Protein AF-A0A7U4THY3-F1 (afdb_monomer_lite)

Organism: Desulfofervidus auxilii (NCBI:txid1621989)

Foldseek 3Di:
DDQFKKKWFKKQAAPVCVVVLVVLVKAFADQDPVRNMGTGIIATPSSVVVCVVCPVNMDIDIDTDSPPPDD

Sequence (71 aa):
MSRKIYYEGWIIADYEDKEFLEKLGIRLGKYNEETTSFENCEVSLEALEKLDPYWGRFYWGLWPSESSVSS

Radius of gyration: 12.19 Å; chains: 1; bounding box: 24×23×37 Å

pLDDT: mean 90.14, std 15.38, range [42.09, 98.56]

Secondary structure (DSSP, 8-state):
-PPPPEEEEEEE--GGGHHHHHHTT-B--EEETTTTEEEEEEEEHHHHHHHGGGBTTBEEEEEEE------

Structure (mmCIF, N/CA/C/O backbone):
data_AF-A0A7U4THY3-F1
#
_entry.id   AF-A0A7U4THY3-F1
#
loop_
_atom_site.group_PDB
_atom_site.id
_atom_site.type_symbol
_atom_site.label_atom_id
_atom_site.label_alt_id
_atom_site.label_comp_id
_atom_site.label_asym_id
_atom_site.label_entity_id
_atom_site.label_seq_id
_atom_site.pdbx_PDB_ins_code
_atom_site.Cartn_x
_atom_site.Cartn_y
_atom_site.Cartn_z
_atom_site.occupancy
_atom_site.B_iso_or_equiv
_atom_site.auth_seq_id
_atom_site.auth_comp_id
_atom_site.auth_asym_id
_atom_site.auth_atom_id
_atom_site.pdbx_PDB_model_num
ATOM 1 N N . MET A 1 1 ? -7.271 7.664 26.267 1.00 48.03 1 MET A N 1
ATOM 2 C CA . MET A 1 1 ? -6.946 7.980 24.860 1.00 48.03 1 MET A CA 1
ATOM 3 C C . MET A 1 1 ? -6.915 6.665 24.103 1.00 48.03 1 MET A C 1
ATOM 5 O O . MET A 1 1 ? -6.165 5.786 24.508 1.00 48.03 1 MET A O 1
ATOM 9 N N . SER A 1 2 ? -7.774 6.477 23.102 1.00 55.16 2 SER A N 1
ATOM 10 C CA . SER A 1 2 ? -7.764 5.257 22.286 1.00 55.16 2 SER A CA 1
ATOM 11 C C . SER A 1 2 ? -6.484 5.232 21.455 1.00 55.16 2 SER A C 1
ATOM 13 O O . SER A 1 2 ? -6.202 6.200 20.748 1.00 55.16 2 SER A O 1
ATOM 15 N N . ARG A 1 3 ? -5.693 4.160 21.560 1.00 61.16 3 ARG A N 1
ATOM 16 C CA . ARG A 1 3 ? -4.559 3.939 20.655 1.00 61.16 3 ARG A CA 1
ATOM 17 C C . ARG A 1 3 ? -5.127 3.829 19.241 1.00 61.16 3 ARG A C 1
ATOM 19 O O . ARG A 1 3 ? -6.007 3.003 19.007 1.00 61.16 3 ARG A O 1
ATOM 26 N N . LYS A 1 4 ? -4.686 4.690 18.324 1.00 67.75 4 LYS A N 1
ATOM 27 C CA . LYS A 1 4 ? -4.997 4.507 16.905 1.00 67.75 4 LYS A CA 1
ATOM 28 C C . LYS A 1 4 ? -4.140 3.349 16.410 1.00 67.75 4 LYS A C 1
ATOM 30 O O . LYS A 1 4 ? -2.925 3.396 16.564 1.00 67.75 4 LYS A O 1
ATOM 35 N N . ILE A 1 5 ? -4.787 2.310 15.893 1.00 79.44 5 ILE A N 1
ATOM 36 C CA . ILE A 1 5 ? -4.100 1.184 15.266 1.00 79.44 5 ILE A CA 1
ATOM 37 C C . ILE A 1 5 ? -3.679 1.642 13.871 1.00 79.44 5 ILE A C 1
ATOM 39 O O . ILE A 1 5 ? -4.519 2.110 13.093 1.00 79.44 5 ILE A O 1
ATOM 43 N N . TYR A 1 6 ? -2.389 1.519 13.586 1.00 89.31 6 TYR A N 1
ATOM 44 C CA . TYR A 1 6 ? -1.819 1.715 12.262 1.00 89.31 6 TYR A CA 1
ATOM 45 C C . TYR A 1 6 ? -1.164 0.424 11.803 1.00 89.31 6 TYR A C 1
ATOM 47 O O . TYR A 1 6 ? -0.811 -0.437 12.611 1.00 89.31 6 TYR A O 1
ATOM 55 N N . TYR A 1 7 ? -1.023 0.308 10.495 1.00 94.69 7 TYR A N 1
ATOM 56 C CA . TYR A 1 7 ? -0.333 -0.772 9.834 1.00 94.69 7 TYR A CA 1
ATOM 57 C C . TYR A 1 7 ? 0.790 -0.187 8.998 1.00 94.69 7 TYR A C 1
ATOM 59 O O . TYR A 1 7 ? 0.619 0.856 8.365 1.00 94.69 7 TYR A O 1
ATOM 67 N N . GLU A 1 8 ? 1.920 -0.872 8.989 1.00 95.94 8 GLU A N 1
ATOM 68 C CA . GLU A 1 8 ? 3.066 -0.513 8.170 1.00 95.94 8 GLU A CA 1
ATOM 69 C C . GLU A 1 8 ? 3.453 -1.678 7.269 1.00 95.94 8 GLU A C 1
ATOM 71 O O . GLU A 1 8 ? 3.210 -2.837 7.612 1.00 95.94 8 GLU A O 1
ATOM 76 N N . GLY A 1 9 ? 4.050 -1.373 6.120 1.00 96.69 9 GLY A N 1
ATOM 77 C CA . GLY A 1 9 ? 4.654 -2.381 5.260 1.00 96.69 9 GLY A CA 1
ATOM 78 C C . GLY A 1 9 ? 4.707 -1.975 3.801 1.00 96.69 9 GLY A C 1
ATOM 79 O O . GLY A 1 9 ? 5.116 -0.857 3.491 1.00 96.69 9 GLY A O 1
ATOM 80 N N . TRP A 1 10 ? 4.336 -2.881 2.904 1.00 98.06 10 TRP A N 1
ATOM 81 C CA . TRP A 1 10 ? 4.441 -2.658 1.464 1.00 98.06 10 TRP A CA 1
ATOM 82 C C . TRP A 1 10 ? 3.136 -2.952 0.734 1.00 98.06 10 TRP A C 1
ATOM 84 O O . TRP A 1 10 ? 2.326 -3.774 1.171 1.00 98.06 10 TRP A O 1
ATOM 94 N N . ILE A 1 11 ? 2.956 -2.281 -0.402 1.00 98.38 11 ILE A N 1
ATOM 95 C CA . ILE A 1 11 ? 1.836 -2.483 -1.324 1.00 98.38 11 ILE A CA 1
ATOM 96 C C . ILE A 1 11 ? 2.415 -2.644 -2.731 1.00 98.38 11 ILE A C 1
ATOM 98 O O . ILE A 1 11 ? 3.042 -1.722 -3.246 1.00 98.38 11 ILE A O 1
ATOM 102 N N . ILE A 1 12 ? 2.211 -3.807 -3.347 1.00 98.31 12 ILE A N 1
ATOM 103 C CA . ILE A 1 12 ? 2.482 -4.050 -4.768 1.00 98.31 12 ILE A CA 1
ATOM 104 C C . ILE A 1 12 ? 1.391 -3.349 -5.575 1.00 98.31 12 ILE A C 1
ATOM 106 O O . ILE A 1 12 ? 0.207 -3.686 -5.458 1.00 98.31 12 ILE A O 1
ATOM 110 N N . ALA A 1 13 ? 1.810 -2.363 -6.357 1.00 97.62 13 ALA A N 1
ATOM 111 C CA . ALA A 1 13 ? 0.979 -1.533 -7.215 1.00 97.62 13 ALA A CA 1
ATOM 112 C C . ALA A 1 13 ? 1.878 -0.803 -8.218 1.00 9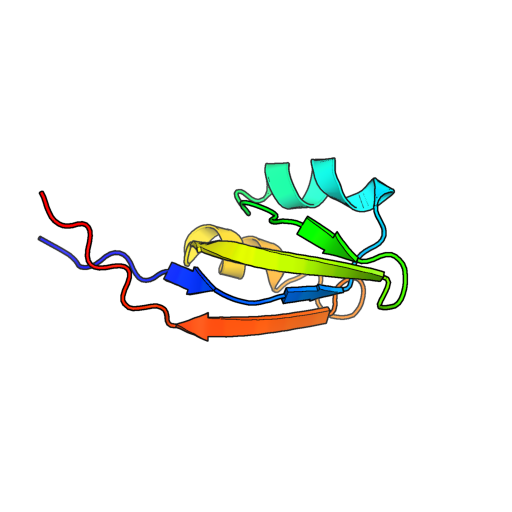7.62 13 ALA A C 1
ATOM 114 O O . ALA A 1 13 ? 3.033 -0.507 -7.901 1.00 97.62 13 ALA A O 1
ATOM 115 N N . ASP A 1 14 ? 1.347 -0.468 -9.393 1.00 97.69 14 ASP A N 1
ATOM 116 C CA . ASP A 1 14 ? 2.085 0.340 -10.359 1.00 97.69 14 ASP A CA 1
ATOM 117 C C . ASP A 1 14 ? 2.242 1.777 -9.847 1.00 97.69 14 ASP A C 1
ATOM 119 O O . ASP A 1 14 ? 1.441 2.283 -9.055 1.00 97.69 14 ASP A O 1
ATOM 123 N N . TYR A 1 15 ? 3.258 2.488 -10.344 1.00 97.50 15 TYR A N 1
ATOM 124 C CA . TYR A 1 15 ? 3.460 3.894 -9.983 1.00 97.50 15 TYR A CA 1
ATOM 125 C C . TYR A 1 15 ? 2.222 4.763 -10.281 1.00 97.50 15 TYR A C 1
ATOM 127 O O . TYR A 1 15 ? 1.924 5.708 -9.549 1.00 97.50 15 TYR A O 1
ATOM 135 N N . GLU A 1 16 ? 1.477 4.424 -11.336 1.00 97.69 16 GLU A N 1
ATOM 136 C CA . GLU A 1 16 ? 0.259 5.122 -11.768 1.00 97.69 16 GLU A CA 1
ATOM 137 C C . GLU A 1 16 ? -0.896 4.999 -10.757 1.00 97.69 16 GLU A C 1
ATOM 139 O O . GLU A 1 16 ? -1.744 5.890 -10.675 1.00 97.69 16 GLU A O 1
ATOM 144 N N . ASP A 1 17 ? -0.906 3.954 -9.923 1.00 97.88 17 ASP A N 1
ATOM 145 C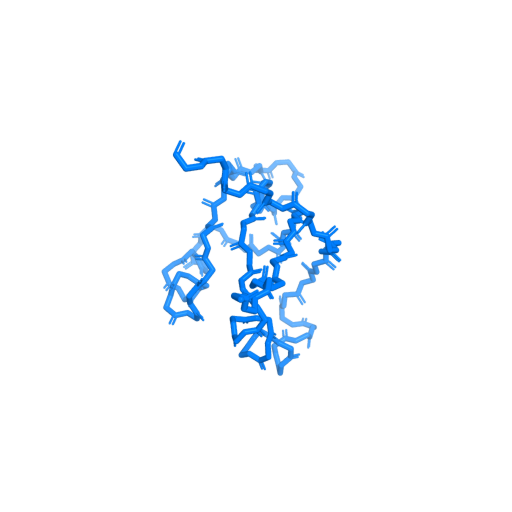 CA . ASP A 1 17 ? -1.921 3.753 -8.884 1.00 97.88 17 ASP A CA 1
ATOM 146 C C . ASP A 1 17 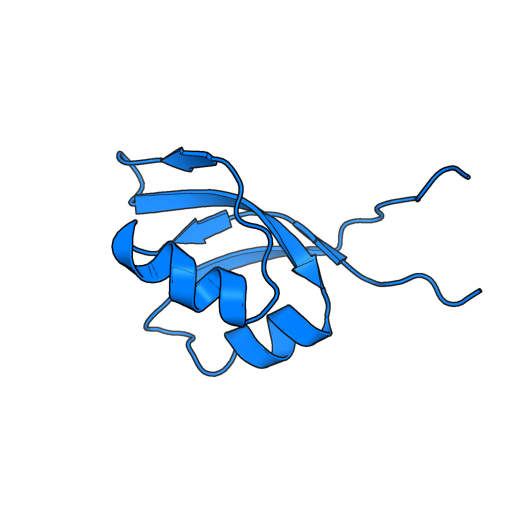? -1.700 4.638 -7.646 1.00 97.88 17 ASP A C 1
ATOM 148 O O . ASP A 1 17 ? -2.552 4.679 -6.752 1.00 97.88 17 ASP A O 1
ATOM 152 N N . LYS A 1 18 ? -0.589 5.384 -7.589 1.00 97.94 18 LYS A N 1
ATOM 153 C CA . LYS A 1 18 ? -0.228 6.250 -6.460 1.00 97.94 18 LYS A CA 1
ATOM 154 C C . LYS A 1 18 ? -1.379 7.147 -6.008 1.00 97.94 18 LYS A C 1
ATOM 156 O O . LYS A 1 18 ? -1.764 7.122 -4.842 1.00 97.94 18 LYS A O 1
ATOM 161 N N . GLU A 1 19 ? -1.936 7.932 -6.929 1.00 98.25 19 GLU A N 1
ATOM 162 C CA . GLU A 1 19 ? -2.978 8.911 -6.598 1.00 98.25 19 GLU A CA 1
ATOM 163 C C . GLU A 1 19 ? -4.251 8.217 -6.092 1.00 98.25 19 GLU A C 1
ATOM 165 O O . GLU A 1 19 ? -4.958 8.727 -5.221 1.00 98.25 19 GLU A O 1
ATOM 170 N N . PHE A 1 20 ? -4.546 7.032 -6.627 1.00 98.12 20 PHE A N 1
ATOM 171 C CA . PHE A 1 20 ? -5.673 6.227 -6.185 1.00 98.12 20 PHE A CA 1
ATOM 172 C C . PHE A 1 20 ? -5.477 5.739 -4.742 1.00 98.12 20 PHE A C 1
ATOM 174 O O . PHE A 1 20 ? -6.371 5.922 -3.915 1.00 98.12 20 PHE A O 1
ATOM 181 N N . LEU A 1 21 ? -4.309 5.180 -4.418 1.00 98.12 21 LEU A N 1
ATOM 182 C CA . LEU A 1 21 ? -3.993 4.692 -3.072 1.00 98.12 21 LEU A CA 1
ATOM 183 C C . LEU A 1 21 ? -3.959 5.838 -2.045 1.00 98.12 21 LEU A C 1
ATOM 185 O O . LEU A 1 21 ? -4.525 5.710 -0.957 1.00 98.12 21 LEU A O 1
ATOM 189 N N . GLU A 1 22 ? -3.392 6.992 -2.406 1.00 97.62 22 GLU A N 1
ATOM 190 C CA . GLU A 1 22 ? -3.398 8.193 -1.558 1.00 97.62 22 GLU A CA 1
ATOM 191 C C . GLU A 1 22 ? -4.831 8.685 -1.270 1.00 97.62 22 GLU A C 1
ATOM 193 O O . GLU A 1 22 ? -5.139 9.070 -0.139 1.00 97.62 22 GLU A O 1
ATOM 198 N N . LYS A 1 23 ? -5.753 8.592 -2.243 1.00 97.88 23 LYS A N 1
ATOM 199 C CA . LYS A 1 23 ? -7.185 8.907 -2.050 1.00 97.88 23 LYS A CA 1
ATOM 200 C C . LYS A 1 23 ? -7.897 7.959 -1.084 1.00 97.88 23 LYS A C 1
ATOM 202 O O . LYS A 1 23 ? -8.886 8.366 -0.470 1.00 97.88 23 LYS A O 1
ATOM 207 N N . LEU A 1 24 ? -7.410 6.729 -0.909 1.00 97.00 24 LEU A N 1
ATOM 208 C CA . LEU A 1 24 ? -7.919 5.819 0.125 1.00 97.00 24 LEU A CA 1
ATOM 209 C C . LEU A 1 24 ? -7.463 6.223 1.538 1.00 97.00 24 LEU A C 1
ATOM 211 O O . LEU A 1 24 ? -7.999 5.716 2.523 1.00 97.00 24 LEU A O 1
ATOM 215 N N . GLY A 1 25 ? -6.525 7.168 1.649 1.00 95.88 25 GLY A N 1
ATOM 216 C CA . GLY A 1 25 ? -5.944 7.621 2.912 1.00 95.88 25 GLY A CA 1
ATOM 217 C C . GLY A 1 25 ? -4.651 6.896 3.288 1.00 95.88 25 GLY A C 1
ATOM 218 O O . GLY A 1 25 ? -4.221 6.990 4.437 1.00 95.88 25 GLY A O 1
ATOM 219 N N . ILE A 1 26 ? -4.041 6.176 2.344 1.00 97.19 26 ILE A N 1
ATOM 220 C CA . ILE A 1 26 ? -2.753 5.504 2.526 1.00 97.19 26 ILE A CA 1
ATOM 221 C C . ILE A 1 26 ? -1.629 6.522 2.337 1.00 97.19 26 ILE A C 1
ATOM 223 O O . ILE A 1 26 ? -1.626 7.282 1.368 1.00 97.19 26 ILE A O 1
ATOM 227 N N . ARG A 1 27 ? -0.639 6.515 3.230 1.00 97.38 27 ARG A N 1
ATOM 228 C CA . ARG A 1 27 ? 0.615 7.240 3.007 1.00 97.38 27 ARG A CA 1
ATOM 229 C C . ARG A 1 27 ? 1.610 6.284 2.379 1.00 97.38 27 ARG A C 1
ATOM 231 O O . ARG A 1 27 ? 2.116 5.389 3.051 1.00 97.38 27 ARG A O 1
ATOM 238 N N . LEU A 1 28 ? 1.866 6.461 1.091 1.00 97.75 28 LEU A N 1
ATOM 239 C CA . LEU A 1 28 ? 2.844 5.649 0.378 1.00 97.75 28 LEU A CA 1
ATOM 240 C C . LEU A 1 28 ? 4.259 6.123 0.705 1.00 97.75 28 LEU A C 1
ATOM 242 O O . LEU A 1 28 ? 4.528 7.326 0.725 1.00 97.75 28 LEU A O 1
ATOM 246 N N . GLY A 1 29 ? 5.163 5.175 0.938 1.00 97.19 29 GLY A N 1
ATOM 247 C CA . GLY A 1 29 ? 6.584 5.468 1.063 1.00 97.19 29 GLY A CA 1
ATOM 248 C C . GLY A 1 29 ? 7.309 5.385 -0.284 1.00 97.19 29 GLY A C 1
ATOM 249 O O . GLY A 1 29 ? 6.809 5.832 -1.320 1.00 97.19 29 GLY A O 1
ATOM 250 N N . LYS A 1 30 ? 8.538 4.861 -0.279 1.00 97.75 30 LYS A N 1
ATOM 251 C CA . LYS A 1 30 ? 9.403 4.845 -1.466 1.00 97.75 30 LYS A CA 1
ATOM 252 C C . LYS A 1 30 ? 8.888 3.827 -2.483 1.00 97.75 30 LYS A C 1
ATOM 254 O O . LYS A 1 30 ? 8.709 2.666 -2.143 1.00 97.75 30 LYS A O 1
ATOM 259 N N . TYR A 1 31 ? 8.748 4.240 -3.738 1.00 98.50 31 TYR A N 1
ATOM 260 C CA . TYR A 1 31 ? 8.491 3.307 -4.831 1.00 98.50 31 TYR A CA 1
ATOM 261 C C . TYR A 1 31 ? 9.760 2.525 -5.205 1.00 98.50 31 TYR A C 1
ATOM 263 O O . TYR A 1 31 ? 10.841 3.112 -5.341 1.00 98.50 31 TYR A O 1
ATOM 271 N N . ASN A 1 32 ? 9.625 1.212 -5.362 1.00 97.88 32 ASN A N 1
ATOM 272 C CA . ASN A 1 32 ? 10.655 0.296 -5.824 1.00 97.88 32 ASN A CA 1
ATOM 273 C C . ASN A 1 32 ? 10.253 -0.283 -7.188 1.00 97.88 32 ASN A C 1
ATOM 275 O O . ASN A 1 32 ? 9.311 -1.066 -7.288 1.00 97.88 32 ASN A O 1
ATOM 279 N N . GLU A 1 33 ? 10.985 0.099 -8.236 1.00 97.00 33 GLU A N 1
ATOM 280 C CA . GLU A 1 33 ? 10.729 -0.344 -9.612 1.00 97.00 33 GLU A CA 1
ATOM 281 C C . GLU A 1 33 ? 11.033 -1.833 -9.828 1.00 97.00 33 GLU A C 1
ATOM 283 O O . GLU A 1 33 ? 10.382 -2.463 -10.656 1.00 97.00 33 GLU A O 1
ATOM 288 N N . GLU A 1 34 ? 11.976 -2.414 -9.077 1.00 96.88 34 GLU A N 1
ATOM 289 C CA . GLU A 1 34 ? 12.370 -3.823 -9.235 1.00 96.88 34 GLU A CA 1
ATOM 290 C C . GLU A 1 34 ? 11.273 -4.786 -8.768 1.00 96.88 34 GLU A C 1
ATOM 292 O O . GLU A 1 34 ? 11.118 -5.876 -9.317 1.00 96.88 34 GLU A O 1
ATOM 297 N N . THR A 1 35 ? 10.518 -4.380 -7.747 1.00 95.88 35 THR A N 1
ATOM 298 C CA . THR A 1 35 ? 9.450 -5.176 -7.128 1.00 95.88 35 THR A CA 1
ATOM 299 C C . THR A 1 35 ? 8.054 -4.648 -7.434 1.00 95.88 35 THR A C 1
ATOM 301 O O . THR A 1 35 ? 7.077 -5.265 -7.013 1.00 95.88 35 THR A O 1
ATOM 304 N N . THR A 1 36 ? 7.955 -3.527 -8.157 1.00 97.38 36 THR A N 1
ATOM 305 C CA . THR A 1 36 ? 6.690 -2.849 -8.485 1.00 97.38 36 THR A CA 1
ATOM 306 C C . THR A 1 36 ? 5.850 -2.617 -7.224 1.00 97.38 36 THR A C 1
ATOM 308 O O . THR A 1 36 ? 4.694 -3.029 -7.116 1.00 97.38 36 THR A O 1
ATOM 311 N N . SER A 1 37 ? 6.475 -2.016 -6.210 1.00 98.31 37 SER A N 1
ATOM 312 C CA . SER A 1 37 ? 5.866 -1.833 -4.891 1.00 98.31 37 SER A CA 1
ATOM 313 C C . SER A 1 37 ? 6.182 -0.481 -4.268 1.00 98.31 37 SER A C 1
ATOM 315 O O . SER A 1 37 ? 7.247 0.103 -4.464 1.00 98.31 37 SER A O 1
ATOM 317 N N . PHE A 1 38 ? 5.247 0.011 -3.462 1.00 98.56 38 PHE A N 1
ATOM 318 C CA . PHE A 1 38 ? 5.483 1.086 -2.510 1.00 98.56 38 PHE A CA 1
ATOM 319 C C . PHE A 1 38 ? 5.912 0.483 -1.171 1.00 98.56 38 PHE A C 1
ATOM 321 O O . PHE A 1 38 ? 5.162 -0.267 -0.548 1.00 98.56 38 PHE A O 1
ATOM 328 N N . GLU A 1 39 ? 7.113 0.832 -0.722 1.00 97.94 39 GLU A N 1
ATOM 329 C CA . GLU A 1 39 ? 7.735 0.373 0.522 1.00 97.94 39 GLU A CA 1
ATOM 330 C C . GLU A 1 39 ? 7.537 1.384 1.653 1.00 97.94 39 GLU A C 1
ATOM 332 O O . GLU A 1 39 ? 7.499 2.588 1.402 1.00 97.94 39 GLU A O 1
ATOM 337 N N . ASN A 1 40 ? 7.512 0.920 2.906 1.00 96.12 40 ASN A N 1
ATOM 338 C CA . ASN A 1 40 ? 7.304 1.753 4.102 1.00 96.12 40 ASN A CA 1
ATOM 339 C C . ASN A 1 40 ? 5.994 2.564 4.049 1.00 96.12 40 ASN A C 1
ATOM 341 O O . ASN A 1 40 ? 5.971 3.754 4.363 1.00 96.12 40 ASN A O 1
ATOM 345 N N . CYS A 1 41 ? 4.910 1.936 3.598 1.00 96.94 41 CYS A N 1
ATOM 346 C CA . CYS A 1 41 ? 3.578 2.528 3.614 1.00 96.94 41 CYS A CA 1
ATOM 347 C C . CYS A 1 41 ? 3.047 2.611 5.047 1.00 96.94 41 CYS A C 1
ATOM 349 O O . CYS A 1 41 ? 3.190 1.648 5.794 1.00 96.94 41 CYS A O 1
ATOM 351 N N . GLU A 1 42 ? 2.364 3.703 5.391 1.00 96.38 42 GLU A N 1
ATOM 352 C CA . GLU A 1 42 ? 1.569 3.819 6.619 1.00 96.38 42 GLU A CA 1
ATOM 353 C C . GLU A 1 42 ? 0.079 3.784 6.263 1.00 96.38 42 GLU A C 1
ATOM 355 O O . GLU A 1 42 ? -0.410 4.563 5.434 1.00 96.38 42 GLU A O 1
ATOM 360 N N . VAL A 1 43 ? -0.664 2.894 6.915 1.00 95.44 43 VAL A N 1
ATOM 361 C CA . VAL A 1 43 ? -2.077 2.633 6.633 1.00 95.44 43 VAL A CA 1
ATOM 362 C C . VAL A 1 43 ? -2.859 2.682 7.942 1.00 95.44 43 VAL A C 1
ATOM 364 O O . VAL A 1 43 ? -2.579 1.942 8.882 1.00 95.44 43 VAL A O 1
ATOM 367 N N . SER A 1 44 ? -3.849 3.569 8.044 1.00 93.44 44 SER A N 1
ATOM 368 C CA . SER A 1 44 ? -4.791 3.547 9.172 1.00 93.44 44 SER A CA 1
ATOM 369 C C . SER A 1 44 ? -5.774 2.382 9.032 1.00 93.44 44 SER A C 1
ATOM 371 O O . SER A 1 44 ? -5.984 1.885 7.928 1.00 93.44 44 SER A O 1
ATOM 373 N N . LEU A 1 45 ? -6.439 1.977 10.120 1.00 92.25 45 LEU A N 1
ATOM 374 C CA . LEU A 1 45 ? -7.504 0.965 10.036 1.00 92.25 45 LEU A CA 1
ATOM 375 C C . LEU A 1 45 ? -8.579 1.327 8.992 1.00 92.25 45 LEU A C 1
ATOM 377 O O . LEU A 1 45 ? -8.958 0.488 8.187 1.00 92.25 45 LEU A O 1
ATOM 381 N N . GLU A 1 46 ? -9.005 2.592 8.948 1.00 94.06 46 GLU A N 1
ATOM 382 C CA . GLU A 1 46 ? -9.994 3.070 7.972 1.00 94.06 46 GLU A CA 1
ATOM 383 C C . GLU A 1 46 ? -9.484 2.962 6.522 1.00 94.06 46 GLU A C 1
ATOM 385 O O . GLU A 1 46 ? -10.237 2.611 5.616 1.00 94.06 46 GLU A O 1
ATOM 390 N N . ALA A 1 47 ? -8.204 3.263 6.282 1.00 96.12 47 ALA A N 1
ATOM 391 C CA . ALA A 1 47 ? -7.604 3.128 4.957 1.00 96.12 47 ALA A CA 1
ATOM 392 C C . ALA A 1 47 ? -7.456 1.653 4.552 1.00 96.12 47 ALA A C 1
ATOM 394 O O . ALA A 1 47 ? -7.667 1.320 3.388 1.00 96.12 47 ALA A O 1
ATOM 395 N N . LEU A 1 48 ? -7.159 0.767 5.509 1.00 95.62 48 LEU A N 1
ATOM 396 C CA . LEU A 1 48 ? -7.098 -0.674 5.275 1.00 95.62 48 LEU A CA 1
ATOM 397 C C . LEU A 1 48 ? -8.473 -1.236 4.891 1.00 95.62 48 LEU A C 1
ATOM 399 O O . LEU A 1 48 ? -8.573 -1.958 3.906 1.00 95.62 48 LEU A O 1
ATOM 403 N N . GLU A 1 49 ? -9.538 -0.844 5.595 1.00 95.81 49 GLU A N 1
ATOM 404 C CA . GLU A 1 49 ? -10.920 -1.234 5.265 1.00 95.81 49 GLU A CA 1
ATOM 405 C C . GLU A 1 49 ? -11.345 -0.766 3.862 1.00 95.81 49 GLU A C 1
ATOM 407 O O . GLU A 1 49 ? -12.125 -1.437 3.188 1.00 95.81 49 GLU A O 1
ATOM 412 N N . LYS A 1 50 ? -10.816 0.372 3.393 1.00 97.69 50 LYS A N 1
ATOM 413 C CA . LYS A 1 50 ? -11.034 0.866 2.024 1.00 97.69 50 LYS A CA 1
ATOM 414 C C . LYS A 1 50 ? -10.164 0.163 0.983 1.00 97.69 50 LYS A C 1
ATOM 416 O O . LYS A 1 50 ? -10.561 0.123 -0.179 1.00 97.69 50 LYS A O 1
ATOM 421 N N . LEU A 1 51 ? -8.994 -0.343 1.371 1.00 97.25 51 LEU A N 1
ATOM 422 C CA . LEU A 1 51 ? -8.072 -1.073 0.499 1.00 97.25 51 LEU A CA 1
ATOM 423 C C . LEU A 1 51 ? -8.517 -2.527 0.285 1.00 97.25 51 LEU A C 1
ATOM 425 O O . LEU A 1 51 ? -8.405 -3.023 -0.833 1.00 97.25 51 LEU A O 1
ATOM 429 N N . ASP A 1 52 ? -9.063 -3.177 1.317 1.00 96.31 52 ASP A N 1
ATOM 430 C CA . ASP A 1 52 ? -9.449 -4.599 1.326 1.00 96.31 52 ASP A CA 1
ATOM 431 C C . ASP A 1 52 ? -10.297 -5.046 0.111 1.00 96.31 52 ASP A C 1
ATOM 433 O O . ASP A 1 52 ? -9.961 -6.057 -0.514 1.00 96.31 52 ASP A O 1
ATOM 437 N N . PRO A 1 53 ? -11.304 -4.273 -0.355 1.00 97.88 53 PRO A N 1
ATOM 438 C CA . PRO A 1 53 ? -12.089 -4.624 -1.543 1.00 97.88 53 PRO A CA 1
ATOM 439 C C . PRO A 1 53 ? -11.290 -4.696 -2.854 1.00 97.88 53 PRO A C 1
ATOM 441 O O . PRO A 1 53 ? -11.796 -5.219 -3.846 1.00 97.88 53 PRO A O 1
ATOM 444 N N . TYR A 1 54 ? -10.071 -4.151 -2.885 1.00 96.75 54 TYR A N 1
ATOM 445 C CA . TYR A 1 54 ? -9.183 -4.149 -4.048 1.00 96.75 54 TYR A CA 1
ATOM 446 C C . TYR A 1 54 ? -8.133 -5.269 -4.005 1.00 96.75 54 TYR A C 1
ATOM 448 O O . TYR A 1 54 ? -7.214 -5.274 -4.832 1.00 96.75 54 TYR A O 1
ATOM 456 N N . TRP A 1 55 ? -8.260 -6.232 -3.083 1.00 92.75 55 TRP A N 1
ATOM 457 C CA . TRP A 1 55 ? -7.425 -7.433 -3.082 1.00 92.75 55 TRP A CA 1
ATOM 458 C C . TRP A 1 55 ? -7.495 -8.146 -4.441 1.00 92.75 55 TRP A C 1
ATOM 460 O O . TRP A 1 55 ? -8.571 -8.370 -4.999 1.00 92.75 55 TRP A O 1
ATOM 470 N N . GLY A 1 56 ? -6.331 -8.479 -4.998 1.00 93.31 56 GLY A N 1
ATOM 471 C CA . GLY A 1 56 ? -6.193 -9.063 -6.336 1.00 93.31 56 GLY A CA 1
ATOM 472 C C . GLY A 1 56 ? -5.901 -8.041 -7.441 1.00 93.31 56 GLY A C 1
ATOM 473 O O . GLY A 1 56 ? -5.266 -8.411 -8.427 1.00 93.31 56 GLY A O 1
ATOM 474 N N . ARG A 1 57 ? -6.281 -6.765 -7.260 1.00 95.81 57 ARG A N 1
ATOM 475 C CA . ARG A 1 57 ? -5.683 -5.640 -8.007 1.00 95.81 57 ARG A CA 1
ATOM 476 C C . ARG A 1 57 ? -4.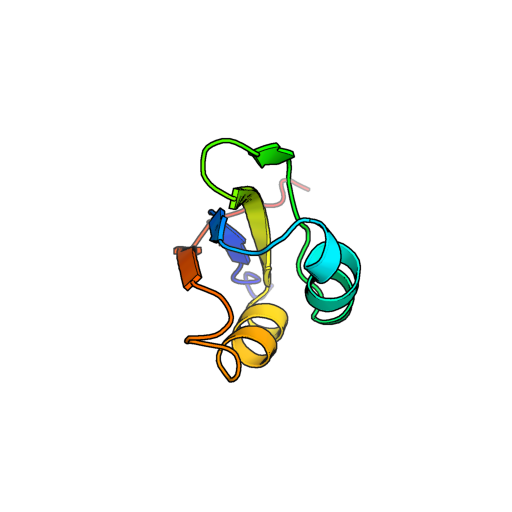395 -5.190 -7.327 1.00 95.81 57 ARG A C 1
ATOM 478 O O . ARG A 1 57 ? -3.390 -4.999 -7.997 1.00 95.81 57 ARG A O 1
ATOM 485 N N . PHE A 1 58 ? -4.443 -5.059 -6.005 1.00 97.62 58 PHE A N 1
ATOM 486 C CA . PHE A 1 58 ? -3.284 -4.782 -5.167 1.00 97.62 58 PHE A CA 1
ATOM 487 C C . PHE A 1 58 ? -3.004 -5.981 -4.270 1.00 97.62 58 PHE A C 1
ATOM 489 O O . PHE A 1 58 ? -3.927 -6.675 -3.830 1.00 97.62 58 PHE A O 1
ATOM 496 N N . TYR A 1 59 ? -1.724 -6.193 -3.985 1.00 97.44 59 TYR A N 1
ATOM 497 C CA . TYR A 1 59 ? -1.266 -7.123 -2.958 1.00 97.44 59 TYR A CA 1
ATOM 498 C C . TYR A 1 59 ? -0.474 -6.344 -1.927 1.00 97.44 59 TYR A C 1
ATOM 500 O O . TYR A 1 59 ? 0.245 -5.412 -2.274 1.00 97.44 59 TYR A O 1
ATOM 508 N N . TRP A 1 60 ? -0.587 -6.715 -0.660 1.00 97.56 60 TRP A N 1
ATOM 509 C CA . TRP A 1 60 ? 0.092 -5.986 0.399 1.00 97.56 60 TRP A CA 1
ATOM 510 C C . TRP A 1 60 ? 0.549 -6.904 1.522 1.00 97.56 60 TRP A C 1
ATOM 512 O O . TRP A 1 60 ? -0.114 -7.883 1.871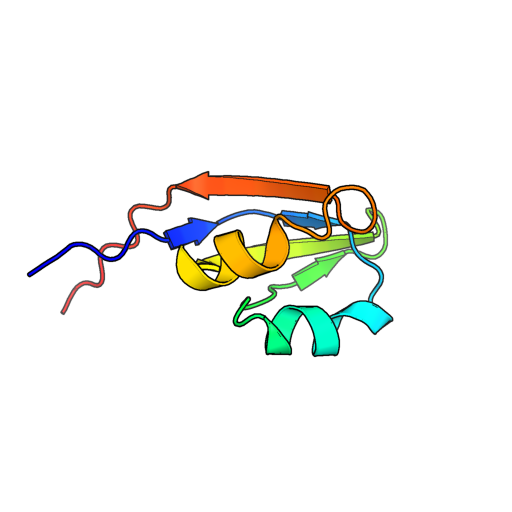 1.00 97.56 60 TRP A O 1
ATOM 522 N N . GLY A 1 61 ? 1.690 -6.553 2.102 1.00 96.44 61 GLY A N 1
ATOM 523 C CA . GLY A 1 61 ? 2.180 -7.097 3.359 1.00 96.44 61 GLY A CA 1
ATOM 524 C C . GLY A 1 61 ? 2.152 -5.983 4.387 1.00 96.44 61 GLY A C 1
ATOM 525 O O . GLY A 1 61 ? 3.078 -5.182 4.424 1.00 96.44 61 GLY A O 1
ATOM 526 N N . LEU A 1 62 ? 1.077 -5.913 5.174 1.00 95.75 62 LEU A N 1
ATOM 527 C CA . LEU A 1 62 ? 0.861 -4.883 6.190 1.00 95.75 62 LEU A CA 1
ATOM 528 C C . LEU A 1 62 ? 0.790 -5.525 7.576 1.00 95.75 62 LEU A C 1
ATOM 530 O O . LEU A 1 62 ? 0.064 -6.503 7.775 1.00 95.75 62 LEU A O 1
ATOM 534 N N . TRP A 1 63 ? 1.510 -4.962 8.542 1.00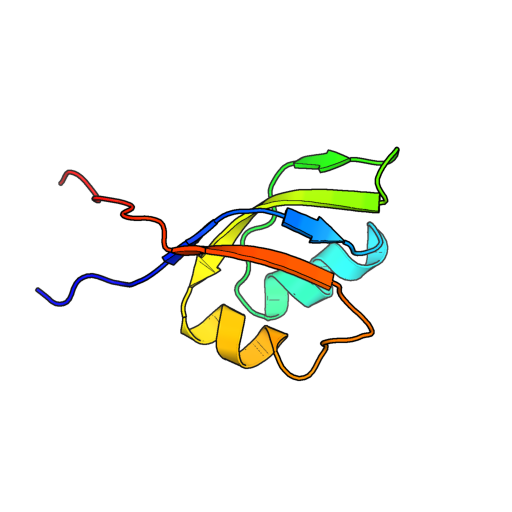 94.69 63 TRP A N 1
ATOM 535 C CA . TRP A 1 63 ? 1.576 -5.468 9.914 1.00 94.69 63 TRP A CA 1
ATOM 536 C C . TRP A 1 63 ? 1.199 -4.367 10.901 1.00 94.69 63 TRP A C 1
ATOM 538 O O . TRP A 1 63 ? 1.543 -3.211 10.656 1.00 94.69 63 TRP A O 1
ATOM 548 N N . PRO A 1 64 ? 0.521 -4.691 12.017 1.00 91.94 64 PRO A N 1
ATOM 549 C CA . PRO A 1 64 ? 0.238 -3.708 13.052 1.00 91.94 64 PRO A CA 1
ATOM 550 C C . PRO A 1 64 ? 1.530 -3.041 13.531 1.00 91.94 64 PRO A C 1
ATOM 552 O O . PRO A 1 64 ? 2.460 -3.725 13.959 1.00 91.94 64 PRO A O 1
ATOM 555 N N . SER A 1 65 ? 1.565 -1.715 13.478 1.00 85.25 65 SER A N 1
ATOM 556 C CA . SER A 1 65 ? 2.644 -0.906 14.027 1.00 85.25 65 SER A CA 1
ATOM 557 C C . SER A 1 65 ? 2.159 -0.223 15.297 1.00 85.25 65 SER A C 1
ATOM 559 O O . SER A 1 65 ? 1.112 0.434 15.326 1.00 85.25 65 SER A O 1
ATOM 561 N N . GLU A 1 66 ? 2.923 -0.380 16.375 1.00 68.19 66 GLU A N 1
ATOM 562 C CA . GLU A 1 66 ? 2.761 0.433 17.574 1.00 68.19 66 GLU A CA 1
ATOM 563 C C . GLU A 1 66 ? 3.462 1.774 17.350 1.00 68.19 66 GLU A C 1
ATOM 565 O O . GLU A 1 66 ? 4.475 2.069 17.982 1.00 68.19 66 GLU A O 1
ATOM 570 N N . SER A 1 67 ? 2.950 2.607 16.443 1.00 55.97 67 SER A N 1
ATOM 571 C CA . SER A 1 67 ? 3.420 3.987 16.322 1.00 55.97 67 SER A CA 1
ATOM 572 C C . SER A 1 67 ? 3.002 4.737 17.597 1.00 55.97 67 SER A C 1
ATOM 574 O O . SER A 1 67 ? 1.939 5.357 17.688 1.00 55.97 67 SER A O 1
ATOM 576 N N . SER A 1 68 ? 3.816 4.624 18.647 1.00 47.22 68 SER A N 1
ATOM 577 C CA . SER A 1 68 ? 3.733 5.444 19.844 1.00 47.22 68 SER A CA 1
ATOM 578 C C . SER A 1 68 ? 4.065 6.867 19.426 1.00 47.22 68 SER A C 1
ATOM 580 O O . SER A 1 68 ? 5.232 7.222 19.272 1.00 47.22 68 SER A O 1
ATOM 582 N N . VAL A 1 69 ? 3.038 7.682 19.201 1.00 50.16 69 VAL A N 1
ATOM 583 C CA . VAL A 1 69 ? 3.221 9.128 19.106 1.00 50.16 69 VAL A CA 1
ATOM 584 C C . VAL A 1 69 ? 3.688 9.586 20.487 1.00 50.16 69 VAL A C 1
ATOM 586 O O . VAL A 1 69 ? 2.884 9.718 21.409 1.00 50.16 69 VAL A O 1
ATOM 589 N N . SER A 1 70 ? 5.000 9.730 20.652 1.00 42.28 70 SER A N 1
ATOM 590 C CA . SER A 1 70 ? 5.584 10.495 21.747 1.00 42.28 70 SER A CA 1
ATOM 591 C C . SER A 1 70 ? 5.122 11.940 21.578 1.00 42.28 70 SER A C 1
ATOM 593 O O . SER A 1 70 ? 5.336 12.530 20.519 1.00 42.28 70 SER A O 1
ATOM 595 N N . SER A 1 71 ? 4.413 12.434 22.592 1.00 42.09 71 SER A N 1
ATOM 596 C CA . SER A 1 71 ? 3.908 13.804 22.721 1.00 42.09 71 SER A CA 1
ATOM 597 C C . SER A 1 71 ? 4.984 14.874 22.575 1.00 42.09 71 SER A C 1
ATOM 599 O O . SER A 1 71 ? 6.138 14.605 22.980 1.00 42.09 71 SER A O 1
#